Protein AF-Q9AMG4-F1 (afdb_monomer_lite)

Secondary structure (DSSP, 8-state):
-HHHHHHHHHHHHHHHHHHHHHHHHHHTT--HHHHHHHHHHTT----HHHHHHHHHH---

InterPro domains:
  IPR005813 Large ribosomal subunit protein bL20 [PF00453] (1-59)
  IPR005813 Large ribosomal subunit protein bL20 [PTHR10986] (1-58)
  IPR005813 Large ribosomal subunit protein bL20 [TIGR01032] (1-59)
  IPR035566 Ribosomal protein bL20, C-terminal [G3DSA:1.10.1900.20] (11-60)
  IPR035566 Ribosomal protein bL20, C-terminal [SSF74731] (1-59)
  IPR049946 Large ribosomal subunit protein bL20, conserved site [PS00937] (10-26)

Organism: Alteromonas macleodii (NCBI:txid28108)

Radius of gyration: 13.28 Å; chains: 1; bounding box: 37×17×33 Å

Foldseek 3Di:
DVVVVVVVVVVVVVVVLQVLLQVLCVVVVHGSVVVVVVCVVVVNDDDSNVSSVCSVPVDD

Sequence (60 aa):
YAYRDRRQRKRQFRQLWIARINAAARQNGMSHSRFINGLKKASVEIDRKILADIAVFDKA

pLDDT: mean 86.88, std 7.22, range [55.41, 93.31]

Structure (mmCIF, N/CA/C/O backbone):
data_AF-Q9AMG4-F1
#
_entry.id   AF-Q9AMG4-F1
#
loop_
_atom_site.group_PDB
_atom_site.id
_atom_site.type_symbol
_atom_site.label_atom_id
_atom_site.label_alt_id
_atom_site.label_comp_id
_atom_site.label_asym_id
_atom_site.label_entity_id
_atom_site.label_seq_id
_atom_site.pdbx_PDB_ins_code
_atom_site.Cartn_x
_atom_site.Cartn_y
_atom_site.Cartn_z
_atom_site.occupancy
_atom_site.B_iso_or_equiv
_atom_site.auth_seq_id
_atom_site.auth_comp_id
_atom_site.auth_asym_id
_atom_site.auth_atom_id
_atom_site.pdbx_PDB_model_num
ATOM 1 N N . TYR A 1 1 ? 22.087 6.803 -16.144 1.00 66.50 1 TYR A N 1
ATOM 2 C CA . TYR A 1 1 ? 20.609 6.815 -16.047 1.00 66.50 1 TYR A CA 1
ATOM 3 C C . TYR A 1 1 ? 20.053 5.562 -15.337 1.00 66.50 1 TYR A C 1
ATOM 5 O O . TYR A 1 1 ? 19.372 5.706 -14.330 1.00 66.50 1 TYR A O 1
ATOM 13 N N . ALA A 1 2 ? 20.474 4.342 -15.706 1.00 76.94 2 ALA A N 1
ATOM 14 C CA . ALA A 1 2 ? 19.973 3.066 -15.150 1.00 76.94 2 ALA A CA 1
ATOM 15 C C . ALA A 1 2 ? 20.006 2.875 -13.608 1.00 76.94 2 ALA A C 1
ATOM 17 O O . ALA A 1 2 ? 19.189 2.141 -13.050 1.00 76.94 2 ALA A O 1
ATOM 18 N N . TYR A 1 3 ? 20.936 3.497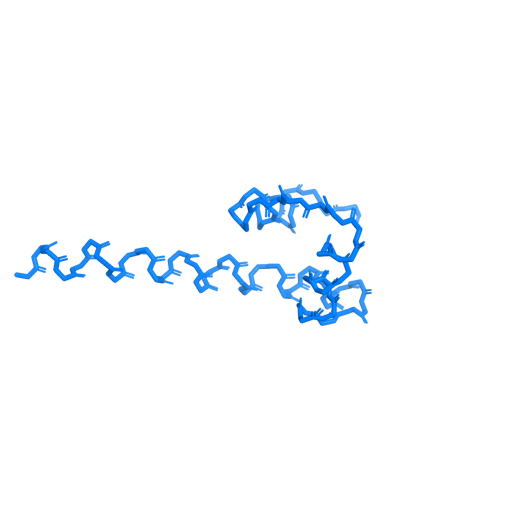 -12.872 1.00 83.56 3 TYR A N 1
ATOM 19 C CA . TYR A 1 3 ? 20.954 3.410 -11.398 1.00 83.56 3 TYR A CA 1
ATOM 20 C C . TYR A 1 3 ? 19.820 4.220 -10.744 1.00 83.56 3 TYR A C 1
ATOM 22 O O . TYR A 1 3 ? 19.199 3.769 -9.778 1.00 83.56 3 TYR A O 1
ATOM 30 N N . ARG A 1 4 ? 19.513 5.397 -11.303 1.00 84.38 4 ARG A N 1
ATOM 31 C CA . ARG A 1 4 ? 18.434 6.279 -10.840 1.00 84.38 4 ARG A CA 1
ATOM 32 C C . ARG A 1 4 ? 17.072 5.622 -11.059 1.00 84.38 4 ARG A C 1
ATOM 34 O O . ARG A 1 4 ? 16.277 5.561 -10.120 1.00 84.38 4 ARG A O 1
ATOM 41 N N . ASP A 1 5 ? 16.850 5.045 -12.237 1.00 87.44 5 ASP A N 1
ATOM 42 C CA . ASP A 1 5 ? 15.568 4.424 -12.594 1.00 87.44 5 ASP A CA 1
ATOM 43 C C . ASP A 1 5 ? 15.236 3.220 -11.717 1.00 87.44 5 ASP A C 1
ATOM 45 O O . ASP A 1 5 ? 14.086 3.035 -11.327 1.00 87.44 5 ASP A O 1
ATOM 49 N N . ARG A 1 6 ? 16.241 2.435 -11.304 1.00 87.06 6 ARG A N 1
ATOM 50 C CA . ARG A 1 6 ? 16.038 1.331 -10.350 1.00 87.06 6 ARG A CA 1
ATOM 51 C C . ARG A 1 6 ? 15.493 1.820 -9.007 1.00 87.06 6 ARG A C 1
ATOM 53 O O . ARG A 1 6 ? 14.617 1.174 -8.431 1.00 87.06 6 ARG A O 1
ATOM 60 N N . ARG A 1 7 ? 15.968 2.967 -8.506 1.00 88.56 7 ARG A N 1
ATOM 61 C CA . ARG A 1 7 ? 15.425 3.590 -7.284 1.00 88.56 7 ARG A CA 1
ATOM 62 C C . ARG A 1 7 ? 14.043 4.199 -7.528 1.00 88.56 7 ARG A C 1
ATOM 64 O O . ARG A 1 7 ? 13.170 4.080 -6.669 1.00 88.56 7 ARG A O 1
ATOM 71 N N . GLN A 1 8 ? 13.828 4.816 -8.687 1.00 91.88 8 GLN A N 1
ATOM 72 C CA . GLN A 1 8 ? 12.561 5.457 -9.041 1.00 91.88 8 GLN A CA 1
ATOM 73 C C . GLN A 1 8 ? 11.431 4.439 -9.227 1.00 91.88 8 GLN A C 1
ATOM 75 O O . GLN A 1 8 ? 10.346 4.635 -8.683 1.00 91.88 8 GLN A O 1
ATOM 80 N N . ARG A 1 9 ? 11.714 3.297 -9.861 1.00 90.62 9 ARG A N 1
ATOM 81 C CA . ARG A 1 9 ? 10.777 2.181 -10.035 1.00 90.62 9 ARG A CA 1
ATOM 82 C C . ARG A 1 9 ? 10.222 1.684 -8.697 1.00 90.62 9 ARG A C 1
ATOM 84 O O . ARG A 1 9 ? 9.016 1.515 -8.558 1.00 90.62 9 ARG A O 1
ATOM 91 N N . LYS A 1 10 ? 11.068 1.546 -7.666 1.00 90.12 10 LYS A N 1
ATOM 92 C CA . LYS A 1 10 ? 10.620 1.177 -6.305 1.00 90.12 10 LYS A CA 1
ATOM 93 C C . LYS A 1 10 ? 9.647 2.203 -5.707 1.00 90.12 10 LYS A C 1
ATOM 95 O O . LYS A 1 10 ? 8.688 1.823 -5.039 1.00 90.12 10 LYS A O 1
ATOM 100 N N . ARG A 1 11 ? 9.870 3.502 -5.946 1.00 92.12 11 ARG A N 1
ATOM 101 C CA . ARG A 1 11 ? 8.969 4.572 -5.480 1.00 92.12 11 ARG A CA 1
ATOM 102 C C . ARG A 1 11 ? 7.639 4.565 -6.230 1.00 92.12 11 ARG A C 1
ATOM 104 O O . ARG A 1 11 ? 6.602 4.674 -5.586 1.00 92.12 11 ARG A O 1
ATOM 111 N N . GLN A 1 12 ? 7.673 4.387 -7.550 1.00 93.31 12 GLN A N 1
ATOM 112 C CA . GLN A 1 12 ? 6.476 4.311 -8.393 1.00 93.31 12 GLN A CA 1
ATOM 113 C C . GLN A 1 12 ? 5.573 3.145 -7.978 1.00 93.31 12 GLN A C 1
ATOM 115 O O . GLN A 1 12 ? 4.382 3.346 -7.756 1.00 93.31 12 GLN A O 1
ATOM 120 N N . PHE A 1 13 ? 6.135 1.951 -7.764 1.00 92.25 13 PHE A N 1
ATOM 121 C CA . PHE A 1 13 ? 5.352 0.813 -7.271 1.00 92.25 13 PHE A CA 1
ATOM 122 C C . PHE A 1 13 ? 4.764 1.064 -5.885 1.00 92.25 13 PHE A C 1
ATOM 124 O O . PHE A 1 13 ? 3.596 0.771 -5.651 1.00 92.25 13 PHE A O 1
ATOM 131 N N . ARG A 1 14 ? 5.528 1.681 -4.976 1.00 90.69 14 ARG A N 1
ATOM 132 C CA . ARG A 1 14 ? 5.002 2.044 -3.656 1.00 90.69 14 ARG A CA 1
ATOM 133 C C . ARG A 1 14 ? 3.838 3.033 -3.751 1.00 90.69 14 ARG A C 1
ATOM 135 O O . ARG A 1 14 ? 2.869 2.878 -3.015 1.00 90.69 14 ARG A O 1
ATOM 142 N N . GLN A 1 15 ? 3.919 4.026 -4.637 1.00 92.19 15 GLN A N 1
ATOM 143 C CA . GLN A 1 15 ? 2.815 4.958 -4.891 1.00 92.19 15 GLN A CA 1
ATOM 144 C C . GLN A 1 15 ? 1.586 4.232 -5.447 1.00 92.19 15 GLN A C 1
ATOM 146 O O . GLN A 1 15 ? 0.483 4.458 -4.956 1.00 92.19 15 GLN A O 1
ATOM 151 N N . LEU A 1 16 ? 1.781 3.318 -6.402 1.00 92.25 16 LEU A N 1
ATOM 152 C CA . LEU A 1 16 ? 0.706 2.502 -6.966 1.00 92.25 16 LEU A CA 1
ATOM 153 C C . LEU A 1 16 ? 0.003 1.663 -5.891 1.00 92.25 16 LEU A C 1
ATOM 155 O O . LEU A 1 16 ? -1.224 1.645 -5.830 1.00 92.25 16 LEU A O 1
ATOM 159 N N . TRP A 1 17 ? 0.762 1.000 -5.017 1.00 93.31 17 TRP A N 1
ATOM 160 C CA . TRP A 1 17 ? 0.195 0.209 -3.924 1.00 93.31 17 TRP A CA 1
ATOM 161 C C . TRP A 1 17 ? -0.601 1.078 -2.953 1.00 93.31 17 TRP A C 1
ATOM 163 O O . TRP A 1 17 ? -1.736 0.746 -2.640 1.00 93.31 17 TRP A O 1
ATOM 173 N N . ILE A 1 18 ? -0.071 2.233 -2.540 1.00 90.69 18 ILE A N 1
ATOM 174 C CA . ILE A 1 18 ? -0.802 3.165 -1.665 1.00 90.69 18 ILE A CA 1
ATOM 175 C C . ILE A 1 18 ? -2.115 3.612 -2.318 1.00 90.69 18 ILE A C 1
ATOM 177 O O . ILE A 1 18 ? -3.1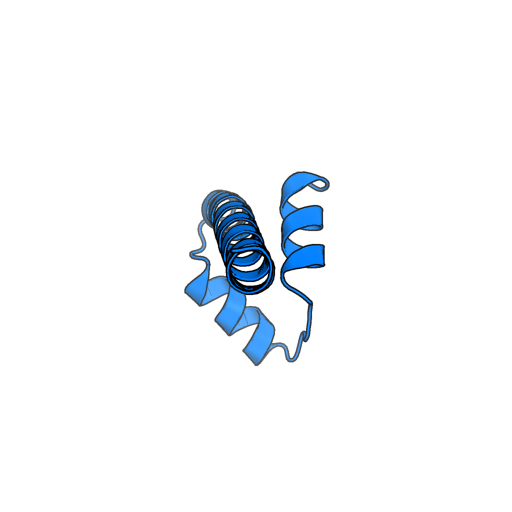43 3.646 -1.646 1.00 90.69 18 ILE A O 1
ATOM 181 N N . ALA A 1 19 ? -2.103 3.925 -3.617 1.00 91.06 19 ALA A N 1
ATOM 182 C CA . ALA A 1 19 ? -3.303 4.329 -4.343 1.00 91.06 19 ALA A CA 1
ATOM 183 C C . ALA A 1 19 ? -4.365 3.217 -4.372 1.00 91.06 19 ALA A C 1
ATOM 185 O O . ALA A 1 19 ? -5.527 3.486 -4.071 1.00 91.06 19 ALA A O 1
ATOM 186 N N . ARG A 1 20 ? -3.962 1.970 -4.655 1.00 91.06 20 ARG A N 1
ATOM 187 C CA . ARG A 1 20 ? -4.850 0.792 -4.645 1.00 91.06 20 ARG A CA 1
ATOM 188 C C . ARG A 1 20 ? -5.481 0.561 -3.273 1.00 91.06 20 ARG A C 1
ATOM 190 O O . ARG A 1 20 ? -6.698 0.464 -3.165 1.00 91.06 20 ARG A O 1
ATOM 197 N N . ILE A 1 21 ? -4.663 0.565 -2.223 1.00 90.06 21 ILE A N 1
ATOM 198 C CA . ILE A 1 21 ? -5.121 0.369 -0.841 1.00 90.06 21 ILE A CA 1
ATOM 199 C C . ILE A 1 21 ? -6.063 1.496 -0.424 1.00 90.06 21 ILE A C 1
ATOM 201 O O . ILE A 1 21 ? -7.086 1.250 0.200 1.00 90.06 21 ILE A O 1
ATOM 205 N N . ASN A 1 22 ? -5.744 2.741 -0.776 1.00 90.69 22 ASN A N 1
ATOM 206 C CA . ASN A 1 22 ? -6.589 3.883 -0.448 1.00 90.69 22 ASN A CA 1
ATOM 207 C C . ASN A 1 22 ? -7.952 3.811 -1.152 1.00 90.69 22 ASN A C 1
ATOM 209 O O . ASN A 1 22 ? -8.956 4.177 -0.554 1.00 90.69 22 ASN A O 1
ATOM 213 N N . ALA A 1 23 ? -8.005 3.326 -2.395 1.00 91.12 23 ALA A N 1
ATOM 214 C CA . ALA A 1 23 ? -9.267 3.118 -3.098 1.00 91.12 23 ALA A CA 1
ATOM 215 C C . ALA A 1 23 ? -10.144 2.074 -2.386 1.00 91.12 23 ALA A C 1
ATOM 217 O O . ALA A 1 23 ? -11.304 2.359 -2.102 1.00 91.12 23 ALA A O 1
ATOM 218 N N . ALA A 1 24 ? -9.584 0.917 -2.023 1.00 89.81 24 ALA A N 1
ATOM 219 C CA . ALA A 1 24 ? -10.318 -0.125 -1.300 1.00 89.81 24 ALA A CA 1
ATOM 220 C C . ALA A 1 24 ? -10.708 0.300 0.127 1.00 89.81 24 ALA A C 1
ATOM 222 O O . ALA A 1 24 ? -11.834 0.074 0.565 1.00 89.81 24 ALA A O 1
ATOM 223 N N . ALA A 1 25 ? -9.817 0.982 0.851 1.00 90.06 25 ALA A N 1
ATOM 224 C CA . ALA A 1 25 ? -10.126 1.516 2.175 1.00 90.06 25 ALA A CA 1
ATOM 225 C C . ALA A 1 25 ? -11.295 2.511 2.113 1.00 90.06 25 ALA A C 1
ATOM 227 O O . ALA A 1 25 ? -12.192 2.447 2.951 1.00 90.06 25 ALA A O 1
ATOM 228 N N . ARG A 1 26 ? -11.328 3.377 1.087 1.00 89.31 26 ARG A N 1
ATOM 229 C CA . ARG A 1 26 ? -12.424 4.332 0.875 1.00 89.31 26 ARG A CA 1
ATOM 230 C C . ARG A 1 26 ? -13.752 3.657 0.558 1.00 89.31 26 ARG A C 1
ATOM 232 O O . ARG A 1 26 ? -14.770 4.145 1.032 1.00 89.31 26 ARG A O 1
ATOM 239 N N . GLN A 1 27 ? -13.747 2.552 -0.189 1.00 87.38 27 GLN A N 1
ATOM 240 C CA . GLN A 1 27 ? -14.957 1.746 -0.411 1.00 87.38 27 GLN A CA 1
ATOM 241 C C . GLN A 1 27 ? -15.538 1.223 0.910 1.00 87.38 27 GLN A C 1
ATOM 243 O O . GLN A 1 27 ? -16.749 1.178 1.071 1.00 87.38 27 GLN A O 1
ATOM 248 N N . ASN A 1 28 ? -14.676 0.941 1.888 1.00 85.31 28 ASN A N 1
ATOM 249 C CA . ASN A 1 28 ? -15.053 0.528 3.240 1.00 85.31 28 ASN A CA 1
ATOM 250 C C . ASN A 1 28 ? -15.245 1.710 4.219 1.00 85.31 28 ASN A C 1
ATOM 252 O O . ASN A 1 28 ? -15.205 1.527 5.433 1.00 85.31 28 ASN A O 1
ATOM 256 N N . GLY A 1 29 ? -15.386 2.946 3.723 1.00 88.50 29 GLY A N 1
ATOM 257 C CA . GLY A 1 29 ? -15.608 4.136 4.556 1.00 88.50 29 GLY A CA 1
ATOM 258 C C . GLY A 1 29 ? -14.402 4.584 5.396 1.00 88.50 29 GLY A C 1
ATOM 259 O O . GLY A 1 29 ? -14.540 5.421 6.289 1.00 88.50 29 GLY A O 1
ATOM 260 N N . MET A 1 30 ? -13.202 4.063 5.127 1.00 90.56 30 MET A N 1
ATOM 261 C CA . MET A 1 30 ? -11.981 4.367 5.877 1.00 90.56 30 MET A CA 1
ATOM 262 C C . MET A 1 30 ? -10.925 5.074 5.018 1.00 90.56 30 MET A C 1
ATOM 264 O O . MET A 1 30 ? -10.841 4.913 3.804 1.00 90.56 30 MET A O 1
ATOM 268 N N . SER A 1 31 ? -10.053 5.858 5.656 1.00 89.75 31 SER A N 1
ATOM 269 C CA . SER A 1 31 ? -8.867 6.409 4.992 1.00 89.75 31 SER A CA 1
ATOM 270 C C . SER A 1 31 ? -7.673 5.463 5.130 1.00 89.75 31 SER A C 1
ATOM 272 O O . SER A 1 31 ? -7.533 4.769 6.139 1.00 89.75 31 SER A O 1
ATOM 274 N N . HIS A 1 32 ? -6.750 5.494 4.162 1.00 88.88 32 HIS A N 1
AT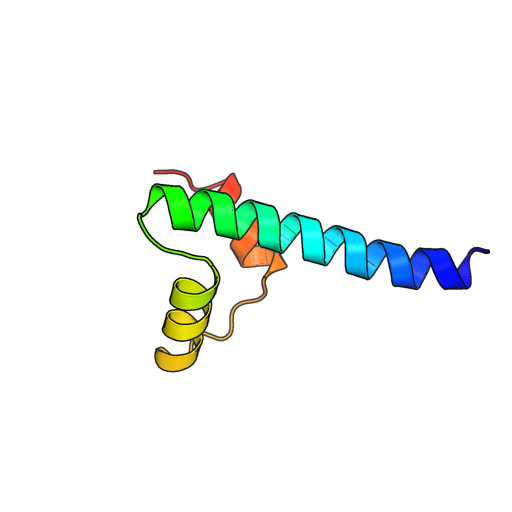OM 275 C CA . HIS A 1 32 ? -5.500 4.725 4.230 1.00 88.88 32 HIS A CA 1
ATOM 276 C C . HIS A 1 32 ? -4.737 4.940 5.553 1.00 88.88 32 HIS A C 1
ATOM 278 O O . HIS A 1 32 ? -4.212 3.991 6.125 1.00 88.88 32 HIS A O 1
ATOM 284 N N . SER A 1 33 ? -4.677 6.171 6.076 1.00 88.56 33 SER A N 1
ATOM 285 C CA . SER A 1 33 ? -3.980 6.460 7.339 1.00 88.56 33 SER A CA 1
ATOM 286 C C . SER A 1 33 ? -4.632 5.779 8.544 1.00 88.56 33 SER A C 1
ATOM 288 O O . SER A 1 33 ? -3.918 5.196 9.359 1.00 88.56 33 SER A O 1
ATOM 290 N N . ARG A 1 34 ? -5.969 5.802 8.644 1.00 90.44 34 ARG A N 1
ATOM 291 C CA . ARG A 1 34 ? -6.705 5.089 9.700 1.00 90.44 34 ARG A CA 1
ATOM 292 C C . ARG A 1 34 ? -6.535 3.581 9.571 1.00 90.44 34 ARG A C 1
ATOM 294 O O . ARG A 1 34 ? -6.256 2.931 10.571 1.00 90.44 34 ARG A O 1
ATOM 301 N N . PHE A 1 35 ? -6.618 3.059 8.352 1.00 88.81 35 PHE A N 1
ATOM 302 C CA . PHE A 1 35 ? -6.441 1.639 8.071 1.00 88.81 35 PHE A CA 1
ATOM 303 C C . PHE A 1 35 ? -5.046 1.134 8.483 1.00 88.81 35 PHE A C 1
ATOM 305 O O . PHE A 1 35 ? -4.931 0.195 9.265 1.00 88.81 35 PHE A 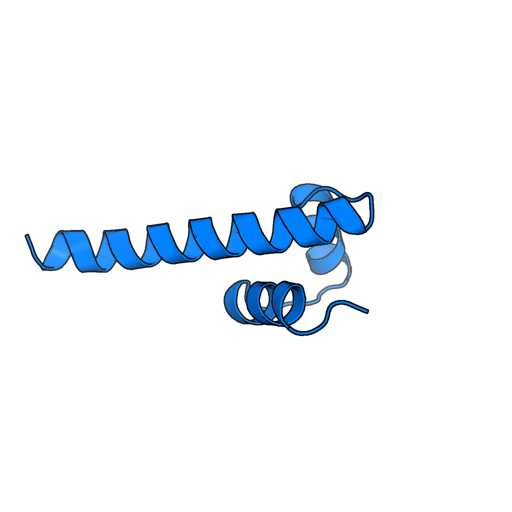O 1
ATOM 312 N N . ILE A 1 36 ? -3.974 1.813 8.053 1.00 88.75 36 ILE A N 1
ATOM 313 C CA . ILE A 1 36 ? -2.596 1.449 8.427 1.00 88.75 36 ILE A CA 1
ATOM 314 C C . ILE A 1 36 ? -2.356 1.601 9.935 1.00 88.75 36 ILE A C 1
ATOM 316 O O . ILE A 1 36 ? -1.651 0.787 10.529 1.00 88.75 36 ILE A O 1
ATOM 320 N N . ASN A 1 37 ? -2.934 2.625 10.569 1.00 90.75 37 ASN A N 1
ATOM 321 C CA . ASN A 1 37 ? -2.852 2.779 12.021 1.00 90.75 37 ASN A CA 1
ATOM 322 C C . ASN A 1 37 ? -3.552 1.618 12.747 1.00 90.75 37 ASN A C 1
ATOM 324 O O . ASN A 1 37 ? -3.011 1.090 13.712 1.00 90.75 37 ASN A O 1
ATOM 328 N N . GLY A 1 38 ? -4.718 1.187 12.258 1.00 90.31 38 GLY A N 1
ATOM 329 C CA . GLY A 1 38 ? -5.439 0.021 12.770 1.00 90.31 38 GLY A CA 1
ATOM 330 C C . GLY A 1 38 ? -4.613 -1.260 12.675 1.00 90.31 38 GLY A C 1
ATOM 331 O O . GLY A 1 38 ? -4.448 -1.938 13.683 1.00 90.31 38 GLY A O 1
ATOM 332 N N . LEU A 1 39 ? -4.005 -1.531 11.515 1.00 89.38 39 LEU A N 1
ATOM 333 C CA . LEU A 1 39 ? -3.119 -2.689 11.334 1.00 89.38 39 LEU A CA 1
ATOM 334 C C . LEU A 1 39 ? -1.940 -2.678 12.309 1.00 89.38 39 LEU A C 1
ATOM 336 O O . LEU A 1 39 ? -1.641 -3.697 12.923 1.00 89.38 39 LEU A O 1
ATOM 340 N N . LYS A 1 40 ? -1.305 -1.515 12.504 1.00 88.81 40 LYS A N 1
ATOM 341 C CA . LYS A 1 40 ? -0.193 -1.383 13.453 1.00 88.81 40 LYS A CA 1
ATOM 342 C C . LYS A 1 40 ? -0.640 -1.621 14.898 1.00 88.81 40 LYS A C 1
ATOM 344 O O . LYS A 1 40 ? 0.082 -2.255 15.654 1.00 88.81 40 LYS A O 1
ATOM 349 N N . LYS A 1 41 ? -1.816 -1.119 15.283 1.00 91.75 41 LYS A N 1
ATOM 350 C CA . LYS A 1 41 ? -2.397 -1.348 16.617 1.00 91.75 41 LYS A CA 1
ATOM 351 C C . LYS A 1 41 ? -2.792 -2.805 16.841 1.00 91.75 41 LYS A C 1
ATOM 353 O O . LYS A 1 41 ? -2.687 -3.286 17.959 1.00 91.75 41 LYS A O 1
ATOM 358 N N . ALA A 1 42 ? -3.224 -3.488 15.786 1.00 91.81 42 ALA A N 1
ATOM 359 C CA . ALA A 1 42 ? -3.531 -4.912 15.798 1.00 91.81 42 ALA A CA 1
ATOM 360 C C . ALA A 1 42 ? -2.276 -5.802 15.679 1.00 91.81 42 ALA A C 1
ATOM 362 O O . ALA A 1 42 ? -2.413 -7.017 15.580 1.00 91.81 42 ALA A O 1
ATOM 363 N N . SER A 1 43 ? -1.068 -5.219 15.660 1.00 90.44 43 SER A N 1
ATOM 364 C CA . SER A 1 43 ? 0.206 -5.927 15.461 1.00 90.44 43 SER A CA 1
ATOM 365 C C . SER A 1 43 ? 0.249 -6.788 14.190 1.00 90.44 43 SER A C 1
ATOM 367 O O . SER A 1 43 ? 0.952 -7.793 14.130 1.00 90.44 43 SER A O 1
ATOM 369 N N . VAL A 1 44 ? -0.493 -6.388 13.152 1.00 88.00 44 VAL A N 1
ATOM 370 C CA . VAL A 1 44 ? -0.511 -7.070 11.855 1.00 88.00 44 VAL A CA 1
ATOM 371 C C . VAL A 1 44 ?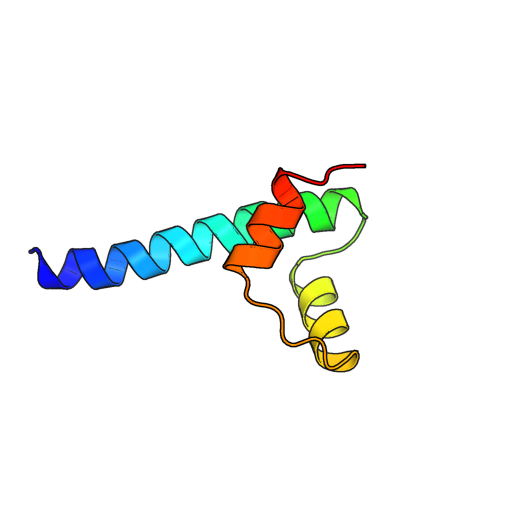 0.557 -6.455 10.957 1.00 88.00 44 VAL A C 1
ATOM 373 O O . VAL A 1 44 ? 0.369 -5.392 10.356 1.00 88.00 44 VAL A O 1
ATOM 376 N N . GLU A 1 45 ? 1.693 -7.136 10.852 1.00 85.12 45 GLU A N 1
ATOM 377 C CA . GLU A 1 45 ? 2.781 -6.764 9.951 1.00 85.12 45 GLU A CA 1
ATOM 378 C C . GLU A 1 45 ? 2.570 -7.386 8.567 1.00 85.12 45 GLU A C 1
ATOM 380 O O . GLU A 1 45 ? 3.110 -8.438 8.240 1.00 85.12 45 GLU A O 1
ATOM 385 N N . ILE A 1 46 ? 1.757 -6.729 7.736 1.00 84.31 46 ILE A N 1
ATOM 386 C CA . ILE A 1 46 ? 1.558 -7.124 6.336 1.00 84.31 46 ILE A CA 1
ATOM 387 C C . ILE A 1 46 ? 2.243 -6.146 5.381 1.00 84.31 46 ILE A C 1
ATOM 389 O O . ILE A 1 46 ? 2.157 -4.918 5.506 1.00 84.31 46 ILE A O 1
ATOM 393 N N . ASP A 1 47 ? 2.874 -6.715 4.356 1.00 86.19 47 ASP A N 1
ATOM 394 C CA . ASP A 1 47 ? 3.479 -5.966 3.269 1.00 86.19 47 ASP A CA 1
ATOM 395 C C . ASP A 1 47 ? 2.442 -5.264 2.389 1.00 86.19 47 ASP A C 1
ATOM 397 O O . ASP A 1 47 ? 1.461 -5.842 1.921 1.00 86.19 47 ASP A O 1
ATOM 401 N N . ARG A 1 48 ? 2.726 -4.002 2.051 1.00 83.75 48 ARG A N 1
ATOM 402 C CA . ARG A 1 48 ? 1.841 -3.171 1.213 1.00 83.75 48 ARG A CA 1
ATOM 403 C C . ARG A 1 48 ? 1.643 -3.727 -0.194 1.00 83.75 48 ARG A C 1
ATOM 405 O O . ARG A 1 48 ? 0.644 -3.400 -0.818 1.00 83.75 48 ARG A O 1
ATOM 412 N N . LYS A 1 49 ? 2.587 -4.526 -0.701 1.00 87.06 49 LYS A N 1
ATOM 413 C CA . LYS A 1 49 ? 2.439 -5.211 -1.990 1.00 87.06 49 LYS A CA 1
ATOM 414 C C . LYS A 1 49 ? 1.287 -6.212 -1.921 1.00 87.06 49 LYS A C 1
ATOM 416 O O . LYS A 1 49 ? 0.338 -6.085 -2.679 1.00 87.06 49 LYS A O 1
ATOM 421 N N . ILE A 1 50 ? 1.364 -7.136 -0.963 1.00 87.81 50 ILE A N 1
ATOM 422 C CA . ILE A 1 50 ? 0.360 -8.183 -0.755 1.00 87.81 50 ILE A CA 1
ATOM 423 C C . ILE A 1 50 ? -0.987 -7.542 -0.431 1.00 87.81 50 ILE A C 1
ATOM 425 O O . ILE A 1 50 ? -1.997 -7.892 -1.026 1.00 87.81 50 ILE A O 1
ATOM 429 N N . LEU A 1 51 ? -0.997 -6.529 0.436 1.00 86.75 51 LEU A N 1
ATOM 430 C CA . LEU A 1 51 ? -2.228 -5.841 0.806 1.00 86.75 51 LEU A CA 1
ATOM 431 C C . LEU A 1 51 ? -2.879 -5.096 -0.371 1.00 86.75 51 LEU A C 1
ATOM 433 O O . LEU A 1 51 ? -4.100 -5.047 -0.469 1.00 86.75 51 LEU A O 1
ATOM 437 N N . ALA A 1 52 ? -2.077 -4.526 -1.275 1.00 87.06 52 ALA A N 1
ATOM 438 C CA . ALA A 1 52 ? -2.583 -3.914 -2.499 1.00 87.06 52 ALA A CA 1
ATOM 439 C C . ALA A 1 52 ? -3.096 -4.950 -3.506 1.00 87.06 52 ALA A C 1
ATOM 441 O O . ALA A 1 52 ? -4.021 -4.636 -4.249 1.00 87.06 52 ALA A O 1
ATOM 442 N N . ASP A 1 53 ? -2.500 -6.141 -3.548 1.00 88.69 53 ASP A N 1
ATOM 443 C CA . ASP A 1 53 ? -2.973 -7.234 -4.395 1.00 88.69 53 ASP A CA 1
ATOM 444 C C . ASP A 1 53 ? -4.303 -7.784 -3.850 1.00 88.69 53 ASP A C 1
ATOM 446 O O . ASP A 1 53 ? -5.270 -7.836 -4.602 1.00 88.69 53 ASP A O 1
ATOM 450 N N . ILE A 1 54 ? -4.421 -8.045 -2.542 1.00 86.56 54 ILE A N 1
ATOM 451 C CA . ILE A 1 54 ? -5.688 -8.447 -1.895 1.00 86.56 54 ILE A CA 1
ATOM 452 C C . ILE A 1 54 ? -6.785 -7.405 -2.156 1.00 86.56 54 ILE A C 1
ATOM 454 O O . ILE A 1 54 ? -7.863 -7.747 -2.619 1.00 86.56 54 ILE A O 1
ATOM 458 N N . ALA A 1 55 ? -6.486 -6.116 -1.971 1.00 84.69 55 ALA A N 1
ATOM 459 C CA . ALA A 1 55 ? -7.429 -5.025 -2.231 1.00 84.69 55 ALA A CA 1
ATOM 460 C C . ALA A 1 55 ? -7.933 -4.942 -3.690 1.00 84.69 55 ALA A C 1
ATOM 462 O O . ALA A 1 55 ? -8.948 -4.295 -3.961 1.00 84.69 55 ALA A O 1
ATOM 463 N N . VAL A 1 56 ? -7.195 -5.516 -4.646 1.00 84.44 56 VAL A N 1
ATOM 464 C CA .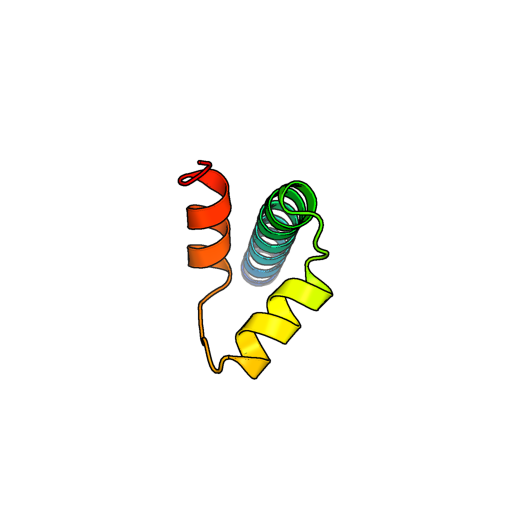 VAL A 1 56 ? -7.569 -5.544 -6.066 1.00 84.44 56 VAL A CA 1
ATOM 465 C C . VAL A 1 56 ? -8.273 -6.847 -6.438 1.00 84.44 56 VAL A C 1
ATOM 467 O O . VAL A 1 56 ? -9.244 -6.785 -7.188 1.00 84.44 56 VAL A O 1
ATOM 470 N N . PHE A 1 57 ? -7.779 -7.988 -5.956 1.00 80.50 57 PHE A N 1
ATOM 471 C CA . PHE A 1 57 ? -8.252 -9.318 -6.344 1.00 80.50 57 PHE A CA 1
ATOM 472 C C . PHE A 1 57 ? -9.423 -9.827 -5.503 1.00 80.50 57 PHE A C 1
ATOM 474 O O . PHE A 1 57 ? -10.248 -10.561 -6.031 1.00 80.50 57 PHE A O 1
ATOM 481 N N . ASP A 1 58 ? -9.515 -9.425 -4.238 1.00 67.50 58 ASP A N 1
ATOM 482 C CA . ASP A 1 58 ? -10.519 -9.913 -3.293 1.00 67.50 58 ASP A CA 1
ATOM 483 C C . ASP A 1 58 ? -11.480 -8.778 -2.921 1.00 67.50 58 ASP A C 1
ATOM 485 O O . ASP A 1 58 ? -11.464 -8.215 -1.824 1.00 67.50 58 ASP A O 1
ATOM 489 N N . LYS A 1 59 ? -12.262 -8.352 -3.916 1.00 61.88 59 LYS A N 1
ATOM 490 C CA . LYS A 1 59 ? -13.397 -7.452 -3.708 1.00 61.88 59 LYS A CA 1
ATOM 491 C C . LYS A 1 59 ? -14.645 -8.309 -3.528 1.00 61.88 59 LYS A C 1
ATOM 493 O O . LYS A 1 59 ? -15.175 -8.804 -4.521 1.00 61.88 59 LYS A O 1
ATOM 498 N N . ALA A 1 60 ? -15.050 -8.486 -2.272 1.00 55.41 60 ALA A N 1
ATOM 499 C CA . ALA A 1 60 ? -16.358 -9.023 -1.904 1.00 55.41 60 ALA A CA 1
ATOM 500 C C . ALA A 1 60 ? -17.485 -8.038 -2.252 1.00 55.41 60 ALA A C 1
ATOM 502 O O . ALA A 1 60 ? -17.242 -6.808 -2.165 1.00 55.41 60 ALA A O 1
#